Protein AF-A0A317PRJ3-F1 (afdb_monomer)

Secondary structure (DSSP, 8-state):
-HHHHH-TTSPP-HHHHHHHTT----STTSSTTHHHHHHHHHHHHHHHHTPPPP----HHHHHHHHHHHHHHHHHHHHHHHH-----

Mean predicted aligned error: 11.12 Å

Foldseek 3Di:
DVVCVVPLPDDDDPVNVCVVVVNDCPDPPPDPCPVVCVVVVSVVVCVVVVPDDDPPDPVVVVVVV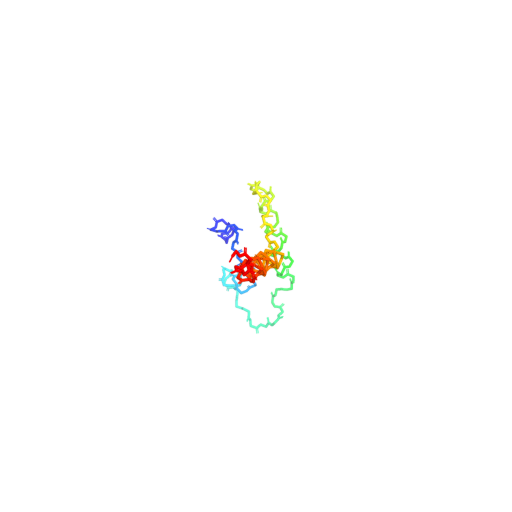VVVVVVVVVVVVVVVVVPPPDD

pLDDT: mean 83.9, std 12.9, range [48.56, 97.19]

Structure (mmCIF, N/CA/C/O backbone):
data_AF-A0A317PRJ3-F1
#
_entry.id   AF-A0A317PRJ3-F1
#
loop_
_atom_site.group_PDB
_atom_site.id
_atom_site.type_symbol
_atom_site.label_atom_id
_atom_site.label_alt_id
_atom_site.label_comp_id
_atom_site.label_asym_id
_atom_site.label_entity_id
_atom_site.label_seq_id
_atom_site.pdbx_PDB_ins_code
_atom_site.Cartn_x
_atom_site.Cartn_y
_atom_site.Cartn_z
_atom_site.occupancy
_atom_site.B_iso_or_equiv
_atom_site.auth_seq_id
_atom_site.auth_comp_id
_atom_site.auth_asym_id
_atom_site.auth_atom_id
_atom_site.pdbx_PDB_model_num
ATOM 1 N N . MET A 1 1 ? 0.817 -9.146 -17.138 1.00 66.88 1 MET A N 1
ATOM 2 C CA . MET A 1 1 ? -0.156 -8.644 -16.133 1.00 66.88 1 MET A CA 1
ATOM 3 C C . MET A 1 1 ? -0.531 -9.741 -15.137 1.00 66.88 1 MET A C 1
ATOM 5 O O . MET A 1 1 ? -1.527 -9.634 -14.437 1.00 66.88 1 MET A O 1
ATOM 9 N N . ASP A 1 2 ? 0.292 -10.782 -15.017 1.00 84.94 2 ASP A N 1
ATOM 10 C CA . ASP A 1 2 ? -0.174 -12.077 -14.514 1.00 84.94 2 ASP A CA 1
ATOM 11 C C . ASP A 1 2 ? -0.424 -12.076 -13.006 1.00 84.94 2 ASP A C 1
ATOM 13 O O . ASP A 1 2 ? -1.307 -12.782 -12.538 1.00 84.94 2 ASP A O 1
ATOM 17 N N . LEU A 1 3 ? 0.283 -11.220 -12.256 1.00 91.75 3 LEU A N 1
ATOM 18 C CA . LEU A 1 3 ? 0.003 -10.988 -10.839 1.00 91.75 3 LEU A CA 1
ATOM 19 C C . LEU A 1 3 ? -1.408 -10.401 -10.653 1.00 91.75 3 LEU A C 1
ATOM 21 O O . LEU A 1 3 ? -2.251 -11.037 -10.035 1.00 91.75 3 LEU A O 1
ATOM 25 N N . LEU A 1 4 ? -1.695 -9.238 -11.241 1.00 93.62 4 LEU A N 1
ATOM 26 C CA . LEU A 1 4 ? -2.988 -8.552 -11.080 1.00 93.62 4 LEU A CA 1
ATOM 27 C C . LEU A 1 4 ? -4.162 -9.311 -11.719 1.00 93.62 4 LEU A C 1
ATOM 29 O O . LEU A 1 4 ? -5.270 -9.256 -11.203 1.00 93.62 4 LEU A O 1
ATOM 33 N N . ASN A 1 5 ? -3.917 -10.064 -12.795 1.00 93.12 5 ASN A N 1
ATOM 34 C CA . ASN A 1 5 ? -4.929 -10.937 -13.395 1.00 93.12 5 ASN A CA 1
ATOM 35 C C . ASN A 1 5 ? -5.276 -12.140 -12.500 1.00 93.12 5 ASN A C 1
ATOM 37 O O . ASN A 1 5 ? -6.394 -12.642 -12.568 1.00 93.12 5 ASN A O 1
ATOM 41 N N . ALA A 1 6 ? -4.318 -12.642 -11.710 1.00 92.75 6 ALA A N 1
ATOM 42 C CA . ALA A 1 6 ? -4.553 -13.765 -10.804 1.00 92.75 6 ALA A CA 1
ATOM 43 C C . ALA A 1 6 ? -5.343 -13.342 -9.557 1.00 92.75 6 ALA A C 1
ATOM 45 O O . ALA A 1 6 ? -6.221 -14.073 -9.108 1.00 92.75 6 ALA A O 1
ATOM 46 N N . ASP A 1 7 ? -5.019 -12.174 -9.002 1.00 92.00 7 ASP A N 1
ATOM 47 C CA . ASP A 1 7 ? -5.756 -11.527 -7.916 1.00 92.00 7 ASP A CA 1
ATOM 48 C C . ASP A 1 7 ? -5.438 -10.028 -7.950 1.00 92.00 7 ASP A C 1
ATOM 50 O O . ASP A 1 7 ? -4.296 -9.623 -7.703 1.00 92.00 7 ASP A O 1
ATOM 54 N N . GLU A 1 8 ? -6.441 -9.216 -8.279 1.00 90.12 8 GLU A N 1
ATOM 55 C CA . GLU A 1 8 ? -6.293 -7.771 -8.467 1.00 90.12 8 GLU A CA 1
ATOM 56 C C . GLU A 1 8 ? -6.061 -7.020 -7.144 1.00 90.12 8 GLU A C 1
ATOM 58 O O . GLU A 1 8 ? -5.469 -5.946 -7.155 1.00 90.12 8 GLU A O 1
ATOM 63 N N . TRP A 1 9 ? -6.468 -7.587 -6.001 1.00 90.06 9 TRP A N 1
ATOM 64 C CA . TRP A 1 9 ? -6.383 -6.938 -4.683 1.00 90.06 9 TRP A CA 1
ATOM 65 C C . TRP A 1 9 ? -5.236 -7.472 -3.821 1.00 90.06 9 TRP A C 1
ATOM 67 O O . TRP A 1 9 ? -5.099 -7.106 -2.648 1.00 90.06 9 TRP A O 1
ATOM 77 N N . GLN A 1 10 ? -4.389 -8.338 -4.378 1.00 92.06 10 GLN A N 1
ATOM 78 C CA . GLN A 1 10 ? -3.268 -8.896 -3.639 1.00 92.06 10 GLN A CA 1
ATOM 79 C C . GLN A 1 10 ? -2.226 -7.831 -3.281 1.00 92.06 10 GLN A C 1
ATOM 81 O O . GLN A 1 10 ? -1.915 -6.924 -4.053 1.00 92.06 10 GLN A O 1
ATOM 86 N N . LEU A 1 11 ? -1.552 -8.026 -2.148 1.00 92.50 11 LEU A N 1
ATOM 87 C CA . LEU A 1 11 ? -0.344 -7.265 -1.852 1.00 92.50 11 LEU A CA 1
ATOM 88 C C . LEU A 1 11 ? 0.773 -7.664 -2.831 1.00 92.50 11 LEU A C 1
ATOM 90 O O . LEU A 1 11 ? 1.225 -8.818 -2.828 1.00 92.50 11 LEU A O 1
ATOM 94 N N . ILE A 1 12 ? 1.239 -6.702 -3.632 1.00 93.31 12 ILE A N 1
ATOM 95 C CA . ILE A 1 12 ? 2.398 -6.837 -4.521 1.00 93.31 12 ILE A CA 1
ATOM 96 C C . ILE A 1 12 ? 3.614 -6.203 -3.845 1.00 93.31 12 ILE A C 1
ATOM 98 O O . ILE A 1 12 ? 3.653 -5.003 -3.589 1.00 93.31 12 ILE A O 1
ATOM 102 N N . THR A 1 13 ? 4.625 -7.021 -3.553 1.00 91.69 13 THR A N 1
ATOM 103 C CA . THR A 1 13 ? 5.901 -6.573 -2.980 1.00 91.69 13 THR A CA 1
ATOM 104 C C . THR A 1 13 ? 7.011 -6.649 -4.030 1.00 91.69 13 THR A C 1
ATOM 106 O O . THR A 1 13 ? 6.909 -7.456 -4.959 1.00 91.69 13 THR A O 1
ATOM 109 N N . PRO A 1 14 ? 8.124 -5.908 -3.872 1.00 88.62 14 PRO A N 1
ATOM 110 C CA . PRO A 1 14 ? 9.291 -6.066 -4.743 1.00 88.62 14 PRO A CA 1
ATOM 111 C C . PRO A 1 14 ? 9.770 -7.516 -4.835 1.00 88.62 14 PRO A C 1
ATOM 113 O O . PRO A 1 14 ? 10.112 -7.992 -5.911 1.00 88.62 14 PRO A O 1
ATOM 116 N N . GLY A 1 15 ? 9.720 -8.251 -3.717 1.00 86.50 15 GLY A N 1
ATOM 117 C CA . GLY A 1 15 ? 10.065 -9.671 -3.680 1.00 86.50 15 GLY A CA 1
ATOM 118 C C . GLY A 1 15 ? 9.179 -10.523 -4.592 1.00 86.50 15 GLY A C 1
ATOM 119 O O . GLY A 1 15 ? 9.708 -11.333 -5.349 1.00 86.50 15 GLY A O 1
ATOM 120 N N . LYS A 1 16 ? 7.855 -10.304 -4.581 1.00 89.12 16 LYS A N 1
ATOM 121 C CA . LYS A 1 16 ? 6.924 -10.984 -5.499 1.00 89.12 16 LYS A CA 1
ATOM 122 C C . LYS A 1 16 ? 7.216 -10.653 -6.959 1.00 89.12 16 LYS A C 1
ATOM 124 O O . LYS A 1 16 ? 7.209 -11.552 -7.793 1.00 89.12 16 LYS A O 1
ATOM 129 N N . VAL A 1 17 ? 7.497 -9.384 -7.260 1.00 88.56 17 VAL A N 1
ATOM 130 C CA . VAL A 1 17 ? 7.861 -8.960 -8.619 1.00 88.56 17 VAL A CA 1
ATOM 131 C C . VAL A 1 17 ? 9.134 -9.674 -9.064 1.00 88.56 17 VAL A C 1
ATOM 133 O O . VAL A 1 17 ? 9.130 -10.309 -10.111 1.00 88.56 17 VAL A O 1
ATOM 136 N N . PHE A 1 18 ? 10.192 -9.659 -8.249 1.00 84.44 18 PHE A N 1
ATOM 137 C CA . PHE A 1 18 ? 11.459 -10.321 -8.572 1.00 84.44 18 PHE A CA 1
ATOM 138 C C . PHE A 1 18 ? 11.323 -11.832 -8.755 1.00 84.44 18 PHE A C 1
ATOM 140 O O . PHE A 1 18 ? 11.912 -12.380 -9.685 1.00 84.44 18 PHE A O 1
ATOM 147 N N . GLN A 1 19 ? 10.520 -12.494 -7.917 1.00 85.00 19 GLN A N 1
ATOM 148 C CA . GLN A 1 19 ? 10.194 -13.911 -8.083 1.00 85.00 19 GLN A CA 1
ATOM 149 C C . GLN A 1 19 ? 9.483 -14.168 -9.416 1.00 85.00 19 GLN A C 1
ATOM 151 O O . GLN A 1 19 ? 9.893 -15.058 -10.157 1.00 85.00 19 GLN A O 1
ATOM 156 N N . ALA A 1 20 ? 8.467 -13.366 -9.745 1.00 86.50 20 ALA A N 1
ATOM 157 C CA . ALA A 1 20 ? 7.690 -13.520 -10.972 1.00 86.50 20 ALA A CA 1
ATOM 158 C C . ALA A 1 20 ? 8.531 -13.283 -12.236 1.00 86.50 20 ALA A C 1
ATOM 160 O O . ALA A 1 20 ? 8.403 -14.022 -13.207 1.00 86.50 20 ALA A O 1
ATOM 161 N N . VAL A 1 21 ? 9.434 -12.297 -12.221 1.00 82.44 21 VAL A N 1
ATOM 162 C CA . VAL A 1 21 ? 10.302 -11.996 -13.372 1.00 82.44 21 VAL A CA 1
ATOM 163 C C . VAL A 1 21 ? 11.599 -12.811 -13.390 1.00 82.44 21 VAL A C 1
ATOM 165 O O . VAL A 1 21 ? 12.483 -12.542 -14.198 1.00 82.44 21 VAL A O 1
ATOM 168 N N . SER A 1 22 ? 11.746 -13.797 -12.494 1.00 75.94 22 SER A N 1
ATOM 169 C CA . SER A 1 22 ? 12.976 -14.590 -12.327 1.00 75.94 22 SER A CA 1
ATOM 170 C C . SER A 1 22 ? 14.247 -13.738 -12.149 1.00 75.94 22 SER A C 1
ATOM 172 O O . SER A 1 22 ? 15.364 -14.189 -12.420 1.00 75.94 22 SER A O 1
ATOM 174 N N . ALA A 1 23 ? 14.099 -12.498 -11.673 1.00 67.00 23 ALA A N 1
ATOM 175 C CA . ALA A 1 23 ? 15.210 -11.591 -11.447 1.00 67.00 23 ALA A CA 1
ATOM 176 C C . ALA A 1 23 ? 15.888 -11.949 -10.121 1.00 67.00 23 ALA A C 1
ATOM 178 O O . ALA A 1 23 ? 15.296 -11.867 -9.044 1.00 67.00 23 ALA A O 1
ATOM 179 N N . ARG A 1 24 ? 17.165 -12.337 -10.182 1.00 60.72 24 ARG A N 1
ATOM 180 C CA . ARG A 1 24 ? 17.980 -12.556 -8.982 1.00 60.72 24 ARG A CA 1
ATOM 181 C C . ARG A 1 24 ? 18.473 -11.210 -8.451 1.00 60.72 24 ARG A C 1
ATOM 183 O O . ARG A 1 24 ? 19.410 -10.628 -8.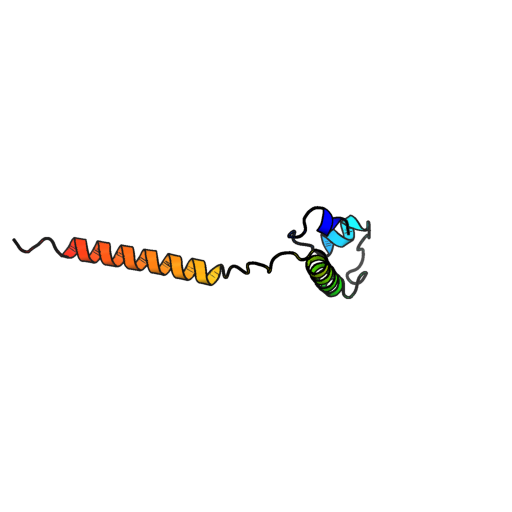991 1.00 60.72 24 ARG A O 1
ATOM 190 N N . GLY A 1 25 ? 17.869 -10.724 -7.370 1.00 58.69 25 GLY A N 1
ATOM 191 C CA . GLY A 1 25 ? 18.359 -9.556 -6.639 1.00 58.69 25 GLY A CA 1
ATOM 192 C C . GLY A 1 25 ? 19.616 -9.900 -5.841 1.00 58.69 25 GLY A C 1
ATOM 193 O O . GLY A 1 25 ? 19.508 -10.312 -4.690 1.00 58.69 25 GLY A O 1
ATOM 194 N N . LYS A 1 26 ? 20.807 -9.764 -6.441 1.00 53.56 26 LYS A N 1
ATOM 195 C CA . LYS A 1 26 ? 22.086 -9.911 -5.713 1.00 53.56 26 LYS A CA 1
ATOM 196 C C . LYS A 1 26 ? 22.715 -8.584 -5.281 1.00 53.56 26 LYS A C 1
ATOM 198 O O . LYS A 1 26 ? 23.741 -8.590 -4.613 1.00 53.56 26 LYS A O 1
ATOM 203 N N . CYS A 1 27 ? 22.108 -7.443 -5.571 1.00 56.22 27 CYS A N 1
ATOM 204 C CA . CYS A 1 27 ? 22.489 -6.213 -4.896 1.00 56.22 27 CYS A CA 1
ATOM 205 C C . CYS A 1 27 ? 21.270 -5.320 -4.713 1.00 56.22 27 CYS A C 1
ATOM 207 O O . CYS A 1 27 ? 20.317 -5.352 -5.490 1.00 56.22 27 CYS A O 1
ATOM 209 N N . CYS A 1 28 ? 21.313 -4.533 -3.653 1.00 50.62 28 CYS A N 1
ATOM 210 C CA . CYS A 1 28 ? 20.277 -3.661 -3.115 1.00 50.62 28 CYS A CA 1
ATOM 211 C C . CYS A 1 28 ? 19.864 -2.510 -4.067 1.00 50.62 28 CYS A C 1
ATOM 213 O O . CYS A 1 28 ? 19.345 -1.502 -3.605 1.00 50.62 28 CYS A O 1
ATOM 215 N N . GLY A 1 29 ? 20.123 -2.628 -5.374 1.00 56.41 29 GLY A N 1
ATOM 216 C CA . GLY A 1 29 ? 19.949 -1.574 -6.373 1.00 56.41 29 GLY A CA 1
ATOM 217 C C . GLY A 1 29 ? 19.543 -2.048 -7.774 1.00 56.41 29 GLY A C 1
ATOM 218 O O . GLY A 1 29 ? 19.483 -1.218 -8.670 1.00 56.41 29 GLY A O 1
ATOM 219 N N . CYS A 1 30 ? 19.242 -3.336 -8.000 1.00 65.44 30 CYS A N 1
ATOM 220 C CA . CYS A 1 30 ? 18.925 -3.844 -9.350 1.00 65.44 30 CYS A CA 1
ATOM 221 C C . CYS A 1 30 ? 17.589 -3.359 -9.942 1.00 65.44 30 CYS A C 1
ATOM 223 O O . CYS A 1 30 ? 17.293 -3.683 -11.089 1.00 65.44 30 CYS A O 1
ATOM 225 N N . PHE A 1 31 ? 16.767 -2.623 -9.191 1.00 66.12 31 PHE A N 1
ATOM 226 C CA . PHE A 1 31 ? 15.517 -2.078 -9.722 1.00 66.12 31 PHE A CA 1
ATOM 227 C C . PHE A 1 31 ? 15.132 -0.775 -9.006 1.00 66.12 31 PHE A C 1
ATOM 229 O O . PHE A 1 31 ? 14.274 -0.777 -8.114 1.00 66.12 31 PHE A O 1
ATOM 236 N N . PRO A 1 32 ? 15.808 0.344 -9.325 1.00 74.88 32 PRO A N 1
ATOM 237 C CA . PRO A 1 32 ? 15.402 1.649 -8.821 1.00 74.88 32 PRO A CA 1
ATOM 238 C C . PRO A 1 32 ? 13.957 1.931 -9.255 1.00 74.88 32 PRO A C 1
ATOM 240 O O . PRO A 1 32 ? 13.576 1.637 -10.385 1.00 74.88 32 PRO A O 1
ATOM 243 N N . GLY A 1 33 ? 13.138 2.449 -8.340 1.00 84.88 33 GLY A N 1
ATOM 244 C CA . GLY A 1 33 ? 11.741 2.788 -8.635 1.00 84.88 33 GLY A CA 1
ATOM 245 C C . GLY A 1 33 ? 10.777 1.598 -8.708 1.00 84.88 33 GLY A C 1
ATOM 246 O O . GLY A 1 33 ? 9.647 1.774 -9.147 1.00 84.88 33 GLY A O 1
ATOM 247 N N . VAL A 1 34 ? 11.161 0.390 -8.259 1.00 87.81 34 VAL A N 1
ATOM 248 C CA . VAL A 1 34 ? 10.243 -0.774 -8.243 1.00 87.81 34 VAL A CA 1
ATOM 249 C C . VAL A 1 34 ? 8.923 -0.472 -7.533 1.00 87.81 34 VAL A C 1
ATOM 251 O O . VAL A 1 34 ? 7.873 -0.935 -7.963 1.00 87.81 34 VAL A O 1
ATOM 254 N N . ILE A 1 35 ? 8.974 0.315 -6.456 1.00 90.38 35 ILE A 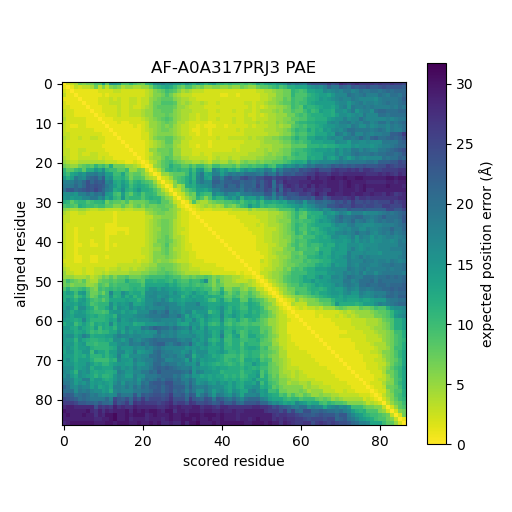N 1
ATOM 255 C CA . ILE A 1 35 ? 7.791 0.698 -5.685 1.00 90.38 35 ILE A CA 1
ATOM 256 C C . ILE A 1 35 ? 6.885 1.594 -6.525 1.00 90.38 35 ILE A C 1
ATOM 258 O O . ILE A 1 35 ? 5.700 1.299 -6.644 1.00 90.38 35 ILE A O 1
ATOM 262 N N . ASP A 1 36 ? 7.444 2.622 -7.160 1.00 94.50 36 ASP A N 1
ATOM 263 C CA . ASP A 1 36 ? 6.687 3.546 -8.007 1.00 94.50 36 ASP A CA 1
ATOM 264 C C . ASP A 1 36 ? 6.053 2.811 -9.193 1.00 94.50 36 ASP A C 1
ATOM 266 O O . ASP A 1 36 ? 4.877 3.003 -9.489 1.00 94.50 36 ASP A O 1
ATOM 270 N N . ILE A 1 37 ? 6.790 1.875 -9.799 1.00 92.50 37 ILE A N 1
ATOM 271 C CA . ILE A 1 37 ? 6.291 1.025 -10.887 1.00 92.50 37 ILE A CA 1
ATOM 272 C C . ILE A 1 37 ? 5.133 0.142 -10.412 1.00 92.50 37 ILE A C 1
ATOM 274 O O . ILE A 1 37 ? 4.136 0.019 -11.126 1.00 92.50 37 ILE A O 1
ATOM 278 N N . ILE A 1 38 ? 5.233 -0.467 -9.223 1.00 93.81 38 ILE A N 1
ATOM 279 C CA . ILE A 1 38 ? 4.135 -1.252 -8.639 1.00 93.81 38 ILE A CA 1
ATOM 280 C C . ILE A 1 38 ? 2.902 -0.361 -8.455 1.00 93.81 38 ILE A C 1
ATOM 282 O O . ILE A 1 38 ? 1.809 -0.759 -8.859 1.00 93.81 38 ILE A O 1
ATOM 286 N N . VAL A 1 39 ? 3.069 0.838 -7.888 1.00 94.25 39 VAL A N 1
ATOM 287 C CA . VAL A 1 39 ? 1.967 1.780 -7.642 1.00 94.25 39 VAL A CA 1
ATOM 288 C C . VAL A 1 39 ? 1.302 2.201 -8.953 1.00 94.25 39 VAL A C 1
ATOM 290 O O . VAL A 1 39 ? 0.096 2.006 -9.102 1.00 94.25 39 VAL A O 1
ATOM 293 N N . GLU A 1 40 ? 2.071 2.708 -9.920 1.00 95.50 40 GLU A N 1
ATOM 294 C CA . GLU A 1 40 ? 1.535 3.186 -11.201 1.00 95.50 40 GLU A CA 1
ATOM 295 C C . GLU A 1 40 ? 0.844 2.055 -11.971 1.00 95.50 40 GLU A C 1
ATOM 297 O O . GLU A 1 40 ? -0.273 2.216 -12.466 1.00 95.50 40 GLU A O 1
ATOM 302 N N . THR A 1 41 ? 1.480 0.883 -12.046 1.00 94.81 41 THR A N 1
ATOM 303 C CA . THR A 1 41 ? 0.935 -0.263 -12.788 1.00 94.81 41 THR A CA 1
ATOM 304 C C . THR A 1 41 ? -0.376 -0.744 -12.173 1.00 94.81 41 THR A C 1
ATOM 306 O O . THR A 1 41 ? -1.323 -1.033 -12.904 1.00 94.81 41 THR A O 1
ATOM 309 N N . THR A 1 42 ? -0.456 -0.794 -10.842 1.00 93.88 42 THR A N 1
ATOM 310 C CA . THR A 1 42 ? -1.663 -1.238 -10.129 1.00 93.88 42 THR A CA 1
ATOM 311 C C . THR A 1 42 ? -2.801 -0.228 -10.293 1.00 93.88 42 THR A C 1
ATOM 313 O O . THR A 1 42 ? -3.924 -0.614 -10.610 1.00 93.88 42 THR A O 1
ATOM 316 N N . GLN A 1 43 ? -2.519 1.076 -10.185 1.00 92.81 43 GLN A N 1
ATOM 317 C CA . GLN A 1 43 ? -3.516 2.128 -10.429 1.00 92.81 43 GLN A CA 1
ATOM 318 C C . GLN A 1 43 ? -4.038 2.098 -11.868 1.00 92.81 43 GLN A C 1
ATOM 320 O O . GLN A 1 43 ? -5.249 2.149 -12.101 1.00 92.81 43 GLN A O 1
ATOM 325 N N . ARG A 1 44 ? -3.130 1.969 -12.843 1.00 94.69 44 ARG A N 1
ATOM 326 C CA . ARG A 1 44 ? -3.485 1.864 -14.259 1.00 94.69 44 ARG A CA 1
ATOM 327 C C . ARG A 1 44 ? -4.360 0.639 -14.522 1.00 94.69 44 ARG A C 1
ATOM 329 O O . ARG A 1 44 ? -5.340 0.756 -15.251 1.00 94.69 44 ARG A O 1
ATOM 336 N N . TYR A 1 45 ? -4.031 -0.504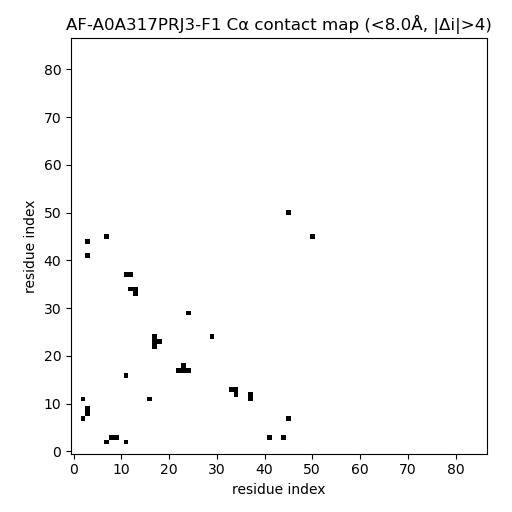 -13.924 1.00 94.81 45 TYR A N 1
ATOM 337 C CA . TYR A 1 45 ? -4.810 -1.733 -14.060 1.00 94.81 45 TYR A CA 1
ATOM 338 C C . TYR A 1 45 ? -6.251 -1.552 -13.569 1.00 94.81 45 TYR A C 1
ATOM 340 O O . TYR A 1 45 ? -7.182 -1.778 -14.337 1.00 94.81 45 TYR A O 1
ATOM 348 N N . HIS A 1 46 ? -6.444 -1.062 -12.342 1.00 92.31 46 HIS A N 1
ATOM 349 C CA . HIS A 1 46 ? -7.788 -0.845 -11.795 1.00 92.31 46 HIS A CA 1
ATOM 350 C C . HIS A 1 46 ? -8.584 0.212 -12.569 1.00 92.31 46 HIS A C 1
ATOM 352 O O . HIS A 1 46 ? -9.790 0.061 -12.750 1.00 92.31 46 HIS A O 1
ATOM 358 N N . THR A 1 47 ? -7.910 1.240 -13.097 1.00 91.38 47 THR A N 1
ATOM 359 C CA . THR A 1 47 ? -8.544 2.233 -13.980 1.00 91.38 47 THR A CA 1
ATOM 360 C C . THR A 1 47 ? -9.063 1.584 -15.266 1.00 91.38 47 THR A C 1
ATOM 362 O O . THR A 1 47 ? -10.176 1.868 -15.699 1.00 91.38 47 THR A O 1
ATOM 365 N N . GLN A 1 48 ? -8.272 0.699 -15.882 1.00 93.19 48 GLN A N 1
ATOM 366 C CA . GLN A 1 48 ? -8.648 0.005 -17.120 1.00 93.19 48 GLN A CA 1
ATOM 367 C C . GLN A 1 48 ? -9.749 -1.035 -16.905 1.00 93.19 48 GLN A C 1
ATOM 369 O O . GLN A 1 48 ? -10.623 -1.173 -17.756 1.00 93.19 48 GLN A O 1
ATOM 374 N N . MET A 1 49 ? -9.723 -1.740 -15.774 1.00 90.56 49 MET A N 1
ATOM 375 C CA . MET A 1 49 ? -10.714 -2.764 -15.432 1.00 90.56 49 MET A CA 1
ATOM 376 C C . MET A 1 49 ? -12.005 -2.191 -14.838 1.00 90.56 49 MET A C 1
ATOM 378 O O . MET A 1 49 ? -12.927 -2.952 -14.559 1.00 90.56 49 MET A O 1
ATOM 382 N N . GLN A 1 50 ? -12.085 -0.865 -14.650 1.00 88.06 50 GLN A N 1
ATOM 383 C CA . GLN A 1 50 ? -13.202 -0.199 -13.971 1.00 88.06 50 GLN A CA 1
ATOM 384 C C . GLN A 1 50 ? -13.493 -0.829 -12.598 1.00 88.06 50 GLN A C 1
ATOM 386 O O . GLN A 1 50 ? -14.653 -0.968 -12.200 1.00 88.06 50 GLN A O 1
ATOM 391 N N . SER A 1 51 ? -12.437 -1.243 -11.886 1.00 81.00 51 SER A N 1
ATOM 392 C CA . SER A 1 51 ? -12.573 -1.859 -10.567 1.00 81.00 51 SER A CA 1
ATOM 393 C C . SER A 1 51 ? -13.269 -0.872 -9.615 1.00 81.00 51 SER A C 1
ATOM 395 O O . SER A 1 51 ? -13.038 0.338 -9.705 1.00 81.00 51 SER A O 1
ATOM 397 N N . PRO A 1 52 ? -14.131 -1.353 -8.702 1.00 79.44 52 PRO A N 1
ATOM 398 C CA . PRO A 1 52 ? -14.809 -0.486 -7.748 1.00 79.44 52 PRO A CA 1
ATOM 399 C C . PRO A 1 52 ? -13.801 0.272 -6.880 1.00 79.44 52 PRO A C 1
ATOM 401 O O . PRO A 1 52 ? -12.730 -0.247 -6.560 1.00 79.44 52 PRO A O 1
ATOM 404 N N . GLU A 1 53 ? -14.174 1.488 -6.471 1.00 74.31 53 GLU A N 1
ATOM 405 C CA . GLU A 1 53 ? -13.359 2.307 -5.571 1.00 74.31 53 GLU A CA 1
ATOM 406 C C . GLU A 1 53 ? -12.934 1.493 -4.335 1.00 74.31 53 GLU A C 1
ATOM 408 O O . GLU A 1 53 ? -13.782 0.822 -3.723 1.00 74.31 53 GLU A O 1
ATOM 413 N N . PRO A 1 54 ? -11.646 1.538 -3.940 1.00 69.31 54 PRO A N 1
ATOM 414 C CA . PRO A 1 54 ? -11.170 0.802 -2.785 1.00 69.31 54 PRO A CA 1
ATOM 415 C C . PRO A 1 54 ? -11.993 1.190 -1.559 1.00 69.31 54 PRO A C 1
ATOM 417 O O . PRO A 1 54 ? -12.026 2.352 -1.147 1.00 69.31 54 PRO A O 1
ATOM 420 N N . GLN A 1 55 ? -12.632 0.209 -0.924 1.00 71.06 55 GLN A N 1
ATOM 421 C CA . GLN A 1 55 ? -13.250 0.431 0.377 1.00 71.06 55 GLN A CA 1
ATOM 422 C C . GLN A 1 55 ? -12.138 0.552 1.419 1.00 71.06 55 GLN A C 1
ATOM 424 O O . GLN A 1 55 ? -11.766 -0.419 2.079 1.00 71.06 55 GLN A O 1
ATOM 429 N N . VAL A 1 56 ? -11.578 1.755 1.553 1.00 72.00 56 VAL A N 1
ATOM 430 C CA . VAL A 1 56 ? -10.584 2.061 2.580 1.00 72.00 56 VAL A CA 1
ATOM 431 C C . VAL A 1 56 ? -11.289 2.034 3.927 1.00 72.00 56 VAL A C 1
ATOM 433 O O . VAL A 1 56 ? -11.921 2.992 4.375 1.00 72.00 56 VAL A O 1
ATOM 436 N N . VAL A 1 57 ? -11.205 0.883 4.581 1.00 76.06 57 VAL A N 1
ATOM 437 C CA . VAL A 1 57 ? -11.723 0.712 5.926 1.00 76.06 57 VAL A CA 1
ATOM 438 C C . VAL A 1 57 ? -10.752 1.370 6.897 1.00 76.06 57 VAL A C 1
ATOM 440 O O . VAL A 1 57 ? -9.645 0.881 7.114 1.00 76.06 57 VAL A O 1
ATOM 443 N N . ASP A 1 58 ? -11.196 2.434 7.561 1.00 84.38 58 ASP A N 1
ATOM 444 C CA . ASP A 1 58 ? -10.472 2.993 8.700 1.00 84.38 58 ASP A CA 1
ATOM 445 C C . ASP A 1 58 ? -10.626 2.059 9.915 1.00 84.38 58 ASP A C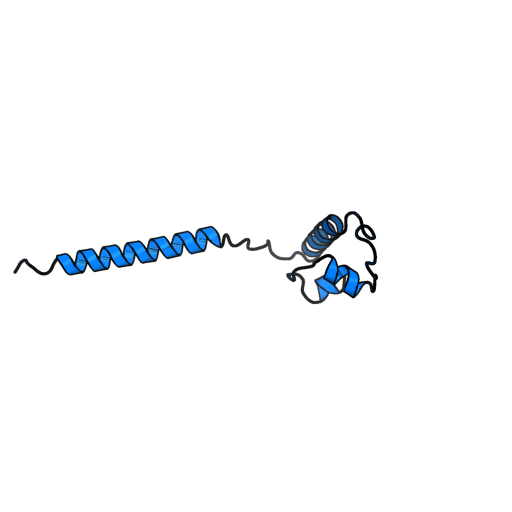 1
ATOM 447 O O . ASP A 1 58 ? -11.536 2.179 10.747 1.00 84.38 58 ASP A O 1
ATOM 451 N N . LEU A 1 59 ? -9.756 1.048 9.964 1.00 84.19 59 LEU A N 1
ATOM 452 C CA . LEU A 1 59 ? -9.752 0.015 10.996 1.00 84.19 59 LEU A CA 1
ATOM 453 C C . LEU A 1 59 ? -9.638 0.627 12.398 1.00 84.19 59 LEU A C 1
ATOM 455 O O . LEU A 1 59 ? -10.326 0.184 13.321 1.00 84.19 59 LEU A O 1
ATOM 459 N N . LEU A 1 60 ? -8.824 1.674 12.551 1.00 84.38 60 LEU A N 1
ATOM 460 C CA . LEU A 1 60 ? -8.630 2.360 13.826 1.00 84.38 60 LEU A CA 1
ATOM 461 C C . LEU A 1 60 ? -9.917 3.056 14.280 1.00 84.38 60 LEU A C 1
ATOM 463 O O . LEU A 1 60 ? -10.321 2.885 15.434 1.00 84.38 60 LEU A O 1
ATOM 467 N N . LYS A 1 61 ? -10.625 3.747 13.375 1.00 91.19 61 LYS A N 1
ATOM 468 C CA . LYS A 1 61 ? -11.954 4.307 13.676 1.00 91.19 61 LYS A CA 1
ATOM 469 C C . LYS A 1 61 ? -12.956 3.225 14.074 1.00 91.19 61 LYS A C 1
ATOM 471 O O . LYS A 1 61 ? -13.691 3.410 15.046 1.00 91.19 61 LYS A O 1
ATOM 476 N N . ARG A 1 62 ? -12.980 2.079 13.382 1.00 92.00 62 ARG A N 1
ATOM 477 C CA . ARG A 1 62 ? -13.881 0.958 13.728 1.00 92.00 62 ARG A CA 1
ATOM 478 C C . ARG A 1 62 ? -13.602 0.408 15.125 1.00 92.00 62 ARG A C 1
ATOM 480 O O . ARG A 1 62 ? -14.542 0.221 15.899 1.00 92.00 62 ARG A O 1
ATOM 487 N N . ILE A 1 63 ? -12.332 0.200 15.473 1.00 95.44 63 ILE A N 1
ATOM 488 C CA . ILE A 1 63 ? -11.924 -0.264 16.808 1.00 95.44 63 ILE A CA 1
ATOM 489 C C . ILE A 1 63 ? -12.327 0.756 17.878 1.00 95.44 63 ILE A C 1
ATOM 491 O O . ILE A 1 63 ? -12.895 0.377 18.905 1.00 95.44 63 ILE A O 1
ATOM 495 N N . ALA A 1 64 ? -12.083 2.047 17.639 1.00 94.56 64 ALA A N 1
ATOM 496 C CA . ALA A 1 64 ? -12.459 3.111 18.566 1.00 94.56 64 ALA A CA 1
ATOM 497 C C . ALA A 1 64 ? -13.980 3.154 18.809 1.00 94.56 64 ALA A C 1
ATOM 499 O O . ALA A 1 64 ? -14.425 3.238 19.956 1.00 94.56 64 ALA A O 1
ATOM 500 N N . GLY A 1 65 ? -14.782 3.030 17.747 1.00 96.38 65 GLY A N 1
ATOM 501 C CA . GLY A 1 65 ? -16.241 2.958 17.843 1.00 96.38 65 GLY A CA 1
ATOM 502 C C . GLY A 1 65 ? -16.721 1.743 18.639 1.00 96.38 65 GLY A C 1
ATOM 503 O O . GLY A 1 65 ? -17.589 1.873 19.503 1.00 96.38 65 GLY A O 1
ATOM 504 N N . GLN A 1 66 ? -16.119 0.574 18.407 1.00 96.62 66 GLN A N 1
ATOM 505 C CA . GLN A 1 66 ? -16.459 -0.641 19.144 1.00 96.62 66 GLN A CA 1
ATOM 506 C C . GLN A 1 66 ? -16.136 -0.514 20.638 1.00 96.62 66 GLN A C 1
ATOM 508 O O . GLN A 1 66 ? -16.969 -0.861 21.473 1.00 96.62 66 GLN A O 1
ATOM 513 N N . ARG A 1 67 ? -14.966 0.036 20.991 1.00 96.44 67 ARG A N 1
ATOM 514 C CA . ARG A 1 67 ? -14.588 0.284 22.393 1.00 96.44 67 ARG A CA 1
ATOM 515 C C . ARG A 1 67 ? -15.588 1.196 23.097 1.00 96.44 67 ARG A C 1
ATOM 517 O O . ARG A 1 67 ? -16.026 0.872 24.195 1.00 96.44 67 ARG A O 1
ATOM 524 N N . ARG A 1 68 ? -16.007 2.286 22.444 1.00 97.19 68 ARG A N 1
ATOM 525 C CA . ARG A 1 68 ? -17.013 3.209 22.991 1.00 97.19 68 ARG A CA 1
ATOM 526 C C . ARG A 1 68 ? -18.330 2.496 23.306 1.00 97.19 68 ARG A C 1
ATOM 528 O O . ARG A 1 68 ? -18.818 2.602 24.424 1.00 97.19 68 ARG A O 1
ATOM 535 N N . ARG A 1 69 ? -18.852 1.699 22.364 1.00 96.31 69 ARG A N 1
ATOM 536 C CA . ARG A 1 69 ? -20.084 0.911 22.569 1.00 96.31 69 ARG A CA 1
ATOM 537 C C . ARG A 1 69 ? -19.977 -0.034 23.768 1.00 96.31 69 ARG A C 1
ATOM 539 O O . ARG A 1 69 ? -20.937 -0.174 24.521 1.00 96.31 69 ARG A O 1
ATOM 546 N N . MET A 1 70 ? -18.818 -0.671 23.941 1.00 97.06 70 MET A N 1
ATOM 547 C CA . MET A 1 70 ? -18.564 -1.571 25.068 1.00 97.06 70 MET A CA 1
ATOM 548 C C . MET A 1 70 ? -18.537 -0.823 26.407 1.00 97.06 70 MET A C 1
ATOM 550 O O . MET A 1 70 ? -19.145 -1.290 27.370 1.00 97.06 70 MET A O 1
ATOM 554 N N . GLU A 1 71 ? -17.887 0.341 26.476 1.00 96.31 71 GLU A N 1
ATOM 555 C CA . GLU A 1 71 ? -17.878 1.166 27.692 1.00 96.31 71 GLU A CA 1
ATOM 556 C C . GLU A 1 71 ? -19.271 1.713 28.029 1.00 96.31 71 GLU A 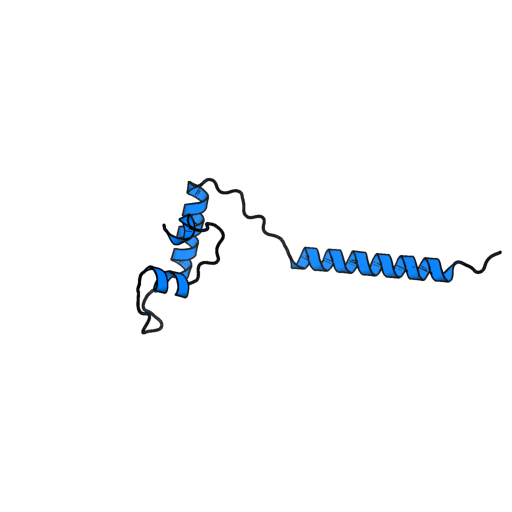C 1
ATOM 558 O O . GLU A 1 71 ? -19.705 1.625 29.177 1.00 96.31 71 GLU A O 1
ATOM 563 N N . ASP A 1 72 ? -20.033 2.167 27.033 1.00 96.25 72 ASP A N 1
ATOM 564 C CA . ASP A 1 72 ? -21.413 2.622 27.233 1.00 96.25 72 ASP A CA 1
ATOM 565 C C . ASP A 1 72 ? -22.308 1.495 27.771 1.00 96.25 72 ASP A C 1
ATOM 567 O O . ASP A 1 72 ? -23.110 1.705 28.687 1.00 96.25 72 ASP A O 1
ATOM 571 N N . ALA A 1 73 ? -22.161 0.278 27.237 1.00 95.12 73 ALA A N 1
ATOM 572 C CA . ALA A 1 73 ? -22.890 -0.894 27.710 1.00 95.12 73 ALA A CA 1
ATOM 573 C C . A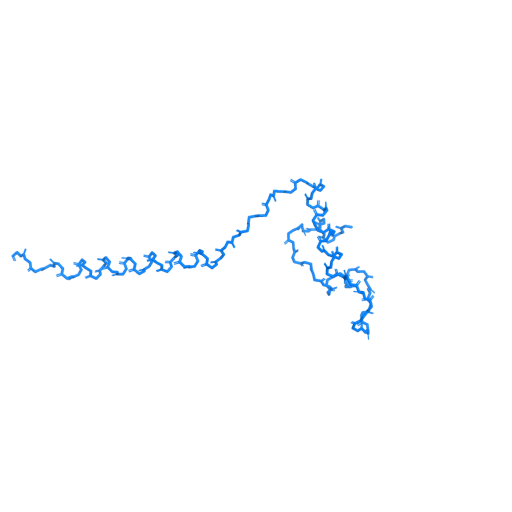LA A 1 73 ? -22.525 -1.248 29.162 1.00 95.12 73 ALA A C 1
ATOM 575 O O . ALA A 1 73 ? -23.417 -1.496 29.980 1.00 95.12 73 ALA A O 1
ATOM 576 N N . LYS A 1 74 ? -21.232 -1.209 29.511 1.00 94.19 74 LYS A N 1
ATOM 577 C CA . LYS A 1 74 ? -20.750 -1.424 30.885 1.00 94.19 74 LYS A CA 1
ATOM 578 C C . LYS A 1 74 ? -21.311 -0.379 31.848 1.00 94.19 74 LYS A C 1
ATOM 580 O O . LYS A 1 74 ? -21.813 -0.750 32.911 1.00 94.19 74 LYS A O 1
ATOM 585 N N . ASN A 1 75 ? -21.292 0.896 31.461 1.00 93.75 75 ASN A N 1
ATOM 586 C CA . ASN A 1 75 ? -21.811 2.003 32.264 1.00 93.75 75 ASN A CA 1
ATOM 587 C C . ASN A 1 75 ? -23.318 1.871 32.506 1.00 93.75 75 ASN A C 1
ATOM 589 O O . ASN A 1 75 ? -23.770 1.975 33.646 1.00 93.75 75 ASN A O 1
ATOM 593 N N . LYS A 1 76 ? -24.099 1.546 31.467 1.00 93.06 76 LYS A N 1
ATOM 594 C CA . LYS A 1 76 ? -25.544 1.282 31.593 1.00 93.06 76 LYS A CA 1
ATOM 595 C C . LYS A 1 76 ? -25.833 0.093 32.512 1.00 93.06 76 LYS A C 1
ATOM 597 O O . LYS A 1 76 ? -26.710 0.176 33.370 1.00 93.06 76 LYS A O 1
ATOM 602 N N . ALA A 1 77 ? -25.078 -0.997 32.379 1.00 90.75 77 ALA A N 1
ATOM 603 C CA . ALA A 1 77 ? -25.220 -2.168 33.243 1.00 90.75 77 ALA A CA 1
ATOM 604 C C . ALA A 1 77 ? -24.830 -1.873 34.703 1.00 90.75 77 ALA A C 1
ATOM 606 O O . ALA A 1 77 ? -25.439 -2.407 35.629 1.00 90.75 77 ALA A O 1
ATOM 607 N N . ALA A 1 78 ? -23.821 -1.032 34.939 1.00 88.31 78 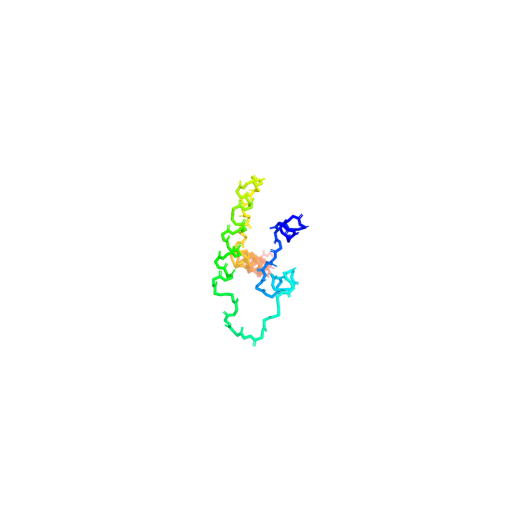ALA A N 1
ATOM 608 C CA . ALA A 1 78 ? -23.460 -0.564 36.277 1.00 88.31 78 ALA A CA 1
ATOM 609 C C . ALA A 1 78 ? -24.546 0.344 36.882 1.00 88.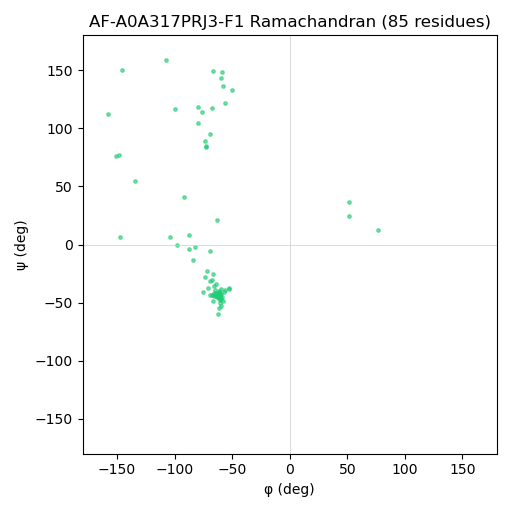31 78 ALA A C 1
ATOM 611 O O . ALA A 1 78 ? -24.922 0.151 38.035 1.00 88.31 78 ALA A O 1
ATOM 612 N N . ALA A 1 79 ? -25.103 1.273 36.100 1.00 87.50 79 ALA A N 1
ATOM 613 C CA . ALA A 1 79 ? -26.195 2.143 36.534 1.00 87.50 79 ALA A CA 1
ATOM 614 C C . ALA A 1 79 ? -27.455 1.341 36.905 1.00 87.50 79 ALA A C 1
ATOM 616 O O . ALA A 1 79 ? -28.014 1.542 37.981 1.00 87.50 79 ALA A O 1
ATOM 617 N N . LYS A 1 80 ? -27.845 0.358 36.078 1.00 84.62 80 LYS A N 1
ATOM 618 C CA . LYS A 1 80 ? -28.983 -0.534 36.362 1.00 84.62 80 LYS A CA 1
ATOM 619 C C . LYS A 1 80 ? -28.793 -1.326 37.662 1.00 84.62 80 LYS A C 1
ATOM 621 O O . LYS A 1 80 ? -29.743 -1.478 38.422 1.00 84.62 80 LYS A O 1
ATOM 626 N N . ARG A 1 81 ? -27.566 -1.783 37.950 1.00 77.69 81 ARG A N 1
ATOM 627 C CA . ARG A 1 81 ? -27.223 -2.496 39.196 1.00 77.69 81 ARG A CA 1
ATOM 628 C C . ARG A 1 81 ? -27.312 -1.626 40.456 1.00 77.69 81 ARG A C 1
ATOM 630 O O . ARG A 1 81 ? -27.525 -2.176 41.526 1.00 77.69 81 ARG A O 1
ATOM 637 N N . ARG A 1 82 ? -27.166 -0.300 40.349 1.00 72.31 82 ARG A N 1
ATOM 638 C CA . ARG A 1 82 ? -27.264 0.635 41.491 1.00 72.31 82 ARG A CA 1
ATOM 639 C C . ARG A 1 82 ? -28.703 1.045 41.832 1.00 72.31 82 ARG A C 1
ATOM 641 O O . ARG A 1 82 ? -28.919 1.601 42.899 1.00 72.31 82 ARG A O 1
ATOM 648 N N . SER A 1 83 ? -29.668 0.776 40.951 1.00 66.50 83 SER A N 1
ATOM 649 C CA . SER A 1 83 ? -31.062 1.221 41.081 1.00 66.50 83 SER A CA 1
ATOM 650 C C . SER A 1 83 ? -32.055 0.332 41.877 1.00 66.50 83 SER A C 1
ATOM 652 O O . SER A 1 83 ? -33.192 0.784 42.005 1.00 66.50 83 SER A O 1
ATOM 654 N N . PRO A 1 84 ? -31.761 -0.877 42.413 1.00 60.31 84 PRO A N 1
ATOM 655 C CA . PRO A 1 84 ? -32.803 -1.710 43.032 1.00 60.31 84 PRO A CA 1
ATOM 656 C C . PRO A 1 84 ? -32.981 -1.511 44.556 1.00 60.31 84 PRO A C 1
ATOM 658 O O . PRO A 1 84 ? -33.176 -2.483 45.272 1.00 60.31 84 PRO A O 1
ATOM 661 N N . LEU A 1 85 ? -32.939 -0.282 45.082 1.00 62.41 85 LEU A N 1
ATOM 662 C CA . LEU A 1 85 ? -33.177 -0.011 46.517 1.00 62.41 85 LEU A CA 1
ATOM 663 C C . LEU A 1 85 ? -34.122 1.185 46.730 1.00 62.41 85 LEU A C 1
ATOM 665 O O . LEU A 1 85 ? -33.776 2.144 47.405 1.00 62.41 85 LEU A O 1
ATOM 669 N N . LEU A 1 86 ? -35.309 1.139 46.118 1.00 60.31 86 LEU A N 1
ATOM 670 C CA . LEU A 1 86 ? -36.455 1.990 46.466 1.00 60.31 86 LEU A CA 1
ATOM 671 C C . LEU A 1 86 ? -37.757 1.212 46.202 1.00 60.31 86 LEU A C 1
ATOM 673 O O . LEU A 1 86 ? -38.395 1.399 45.167 1.00 60.31 86 LEU A O 1
ATOM 677 N N . THR A 1 87 ? -38.124 0.283 47.085 1.00 48.56 87 THR A N 1
ATOM 678 C CA . THR A 1 87 ? -39.518 -0.153 47.306 1.00 48.56 87 THR A CA 1
ATOM 679 C C . THR A 1 87 ? -39.632 -0.799 48.675 1.00 48.56 87 THR A C 1
ATOM 681 O O . THR A 1 87 ? -38.703 -1.561 49.023 1.00 48.56 87 THR A O 1
#

Organism: NCBI:txid274592

Radius of gyration: 24.85 Å; Cα contacts (8 Å, |Δi|>4): 19; chains: 1; bounding box: 62×19×64 Å

Solvent-accessible surface area (backbone atoms only — not comparable to full-atom values): 5579 Å² total; per-residue (Å²): 111,68,65,52,72,73,44,73,84,60,90,83,46,70,68,55,51,29,61,74,69,70,50,80,80,85,53,104,66,84,59,81,61,54,66,59,51,52,52,54,52,51,52,51,48,39,63,74,69,65,53,76,80,81,82,81,72,59,60,67,59,52,52,54,53,52,53,50,55,52,51,53,51,51,51,52,55,52,52,61,70,71,61,85,83,85,132

Sequence (87 aa):
MDLLNADEWQLITPGKVFQAVSARGKCCGCFPGVIDIIVETTQRYHTQMQSPEPQVVDLLKRIAGQRRRMEDAKNKAAAKRRSPLLT